Protein AF-A0A919TV11-F1 (afdb_monomer)

Foldseek 3Di:
DDDPPDDADPPPPPPPPPDDDDDDDDDDDDDDDDDPDDDPVPDPQPPWDWDDDDQWIWTRRLQKTKIDGNVDPDIDIDGLLQKDKDWDDDDQWIWIFIAGDDPRDDHPDGDIDTDHNVSVVVVVVVVVVNVVSNVVPPDD

Nearest PDB structures (foldseek):
  3b77-assembly2_E  TM=6.000E-01  e=6.651E-02  Exiguobacterium sibiricum 255-15
  3ulb-assembly1_A  TM=3.976E-01  e=6.405E-03  Saccharomyces cerevisiae S288C
  3b77-assembly1_B  TM=5.516E-01  e=8.405E-02  Exiguobacterium sibiricum 255-15
  8a61-assembly1_C  TM=3.576E-01  e=6.514E-01  Saccharomyces cerevisiae
  8a3t-assembly1_C  TM=3.576E-01  e=1.103E+00  Saccharomyces cerevisiae

Radius of gyration: 18.91 Å; Cα contacts (8 Å, |Δi|>4): 163; chains: 1; bounding box: 48×48×49 Å

pLDDT: mean 71.51, std 25.15, range [28.17, 95.56]

Secondary structure (DSSP, 8-state):
---------S-GGGTSTT------------------S---TT----PPEEEEETTEEEEEETTEEEEEETTSS-EEEEEGGGEEEEEEEETTEEEEEEEEEETTTEEEEEEEEEEEHHHHHHHHHHHHHHHHHHHTTS--

Structure (mmCIF, N/CA/C/O backbone):
data_AF-A0A919TV11-F1
#
_entry.id   AF-A0A919TV11-F1
#
loop_
_atom_site.group_PDB
_atom_site.id
_atom_site.type_symbol
_atom_site.label_atom_id
_atom_site.label_alt_id
_atom_site.label_comp_id
_atom_site.label_asym_id
_atom_site.label_entity_id
_atom_site.label_seq_id
_atom_site.pdbx_PDB_ins_code
_atom_site.Cartn_x
_atom_site.Cartn_y
_atom_site.Cartn_z
_atom_site.occupancy
_atom_site.B_iso_or_equiv
_atom_site.auth_seq_id
_atom_site.auth_comp_id
_atom_site.auth_asym_id
_atom_site.auth_atom_id
_atom_site.pdbx_PDB_model_num
ATOM 1 N N . MET A 1 1 ? 34.322 -2.005 -8.996 1.00 32.53 1 MET A N 1
ATOM 2 C CA . MET A 1 1 ? 33.515 -1.705 -7.794 1.00 32.53 1 MET A CA 1
ATOM 3 C C . MET A 1 1 ? 32.173 -2.413 -7.956 1.00 32.53 1 MET A C 1
ATOM 5 O O . MET A 1 1 ? 31.372 -1.934 -8.754 1.00 32.53 1 MET A O 1
ATOM 9 N N . PRO A 1 2 ? 31.945 -3.582 -7.336 1.00 30.02 2 PRO A N 1
ATOM 10 C CA . PRO A 1 2 ? 30.660 -4.270 -7.429 1.00 30.02 2 PRO A CA 1
ATOM 11 C C . PRO A 1 2 ? 29.606 -3.483 -6.643 1.00 30.02 2 PRO A C 1
ATOM 13 O O . PRO A 1 2 ? 29.863 -3.051 -5.522 1.00 30.02 2 PRO A O 1
ATOM 16 N N . ARG A 1 3 ? 28.451 -3.242 -7.269 1.00 31.16 3 ARG A N 1
ATOM 17 C CA . ARG A 1 3 ? 27.315 -2.520 -6.693 1.00 31.16 3 ARG A CA 1
ATOM 18 C C . ARG A 1 3 ? 26.516 -3.472 -5.808 1.00 31.16 3 ARG A C 1
ATOM 20 O O . ARG A 1 3 ? 25.727 -4.262 -6.313 1.00 31.16 3 ARG A O 1
ATOM 27 N N . ASP A 1 4 ? 26.749 -3.376 -4.509 1.00 29.19 4 ASP A N 1
ATOM 28 C CA . ASP A 1 4 ? 25.944 -4.016 -3.477 1.00 29.19 4 ASP A CA 1
ATOM 29 C C . ASP A 1 4 ? 24.636 -3.220 -3.296 1.00 29.19 4 ASP A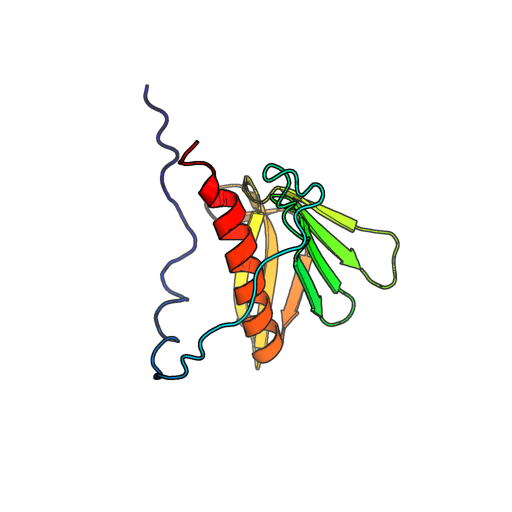 C 1
ATOM 31 O O . ASP A 1 4 ? 24.626 -2.141 -2.706 1.00 29.19 4 ASP A O 1
ATOM 35 N N . TRP A 1 5 ? 23.548 -3.703 -3.904 1.00 30.45 5 TRP A N 1
ATOM 36 C CA . TRP A 1 5 ? 22.171 -3.239 -3.658 1.00 30.45 5 TRP A CA 1
ATOM 37 C C . TRP A 1 5 ? 21.365 -4.317 -2.913 1.00 30.45 5 TRP A C 1
ATOM 39 O O . TRP A 1 5 ? 20.149 -4.424 -3.069 1.00 30.45 5 TRP A O 1
ATOM 49 N N . GLY A 1 6 ? 22.044 -5.144 -2.112 1.00 28.17 6 GLY A N 1
ATOM 50 C CA . GLY A 1 6 ? 21.419 -6.151 -1.268 1.00 28.17 6 GLY A CA 1
ATOM 51 C C . GLY A 1 6 ? 20.878 -5.558 0.034 1.00 28.17 6 GLY A C 1
ATOM 52 O O . GLY A 1 6 ? 21.638 -5.140 0.896 1.00 28.17 6 GLY A O 1
ATOM 53 N N . GLY A 1 7 ? 19.553 -5.582 0.191 1.00 35.88 7 GLY A N 1
ATOM 54 C CA . GLY A 1 7 ? 18.879 -5.805 1.477 1.00 35.88 7 GLY A CA 1
ATOM 55 C C . GLY A 1 7 ? 19.071 -4.772 2.595 1.00 35.88 7 GLY A C 1
ATOM 56 O O . GLY A 1 7 ? 19.970 -4.902 3.416 1.00 35.88 7 GLY A O 1
ATOM 57 N N . ALA A 1 8 ? 18.136 -3.823 2.722 1.00 32.62 8 ALA A N 1
ATOM 58 C CA . ALA A 1 8 ? 17.962 -2.981 3.918 1.00 32.62 8 ALA A CA 1
ATOM 59 C C . ALA A 1 8 ? 16.795 -1.994 3.686 1.00 32.62 8 ALA A C 1
ATOM 61 O O . ALA A 1 8 ? 16.881 -1.176 2.784 1.00 32.62 8 ALA A O 1
ATOM 62 N N . TYR A 1 9 ? 15.661 -1.907 4.384 1.00 40.91 9 TYR A N 1
ATOM 63 C CA . TYR A 1 9 ? 15.077 -2.563 5.549 1.00 40.91 9 TYR A CA 1
ATOM 64 C C . TYR A 1 9 ? 13.547 -2.379 5.427 1.00 40.91 9 TYR A C 1
ATOM 66 O O . TYR A 1 9 ? 13.042 -1.255 5.519 1.00 40.91 9 TYR A O 1
ATOM 74 N N . LEU A 1 10 ? 12.802 -3.473 5.259 1.00 44.19 10 LEU A N 1
ATOM 75 C CA . LEU A 1 10 ? 11.547 -3.655 5.991 1.00 44.19 10 LEU A CA 1
ATOM 76 C C . LEU A 1 10 ? 12.007 -4.120 7.373 1.00 44.19 10 LEU A C 1
ATOM 78 O O . LEU A 1 10 ? 12.723 -5.118 7.459 1.00 44.19 10 LEU A O 1
ATOM 82 N N . LYS A 1 11 ? 11.716 -3.383 8.452 1.00 31.39 11 LYS A N 1
ATOM 83 C CA . LYS A 1 11 ? 12.063 -3.867 9.795 1.00 31.39 11 LYS A CA 1
ATOM 84 C C . LYS A 1 11 ? 11.356 -5.206 10.009 1.00 31.39 11 LYS A C 1
ATOM 86 O O . LYS A 1 11 ? 10.143 -5.264 10.174 1.00 31.39 11 LYS A O 1
ATOM 91 N N . LYS A 1 12 ? 12.165 -6.263 10.003 1.00 34.66 12 LYS A N 1
ATOM 92 C CA . LYS A 1 12 ? 11.823 -7.662 10.272 1.00 34.66 12 LYS A CA 1
ATOM 93 C C . LYS A 1 12 ? 11.089 -7.840 11.616 1.00 34.66 12 LYS A C 1
ATOM 95 O O . LYS A 1 12 ? 10.300 -8.752 11.781 1.00 34.66 12 LYS A O 1
ATOM 100 N N . SER A 1 13 ? 11.261 -6.897 12.543 1.00 35.16 13 SER A N 1
ATOM 101 C CA . SER A 1 13 ? 10.818 -6.987 13.937 1.00 35.16 13 SER A CA 1
ATOM 102 C C . SER A 1 13 ? 9.345 -6.651 14.221 1.00 35.16 13 SER A C 1
ATOM 104 O O . SER A 1 13 ? 9.017 -6.450 15.383 1.00 35.16 13 SER A O 1
ATOM 106 N N . LEU A 1 14 ? 8.468 -6.518 13.216 1.00 39.81 14 LEU A N 1
ATOM 107 C CA . LEU A 1 14 ? 7.025 -6.302 13.453 1.00 39.81 14 LEU A CA 1
ATOM 108 C C . LEU A 1 14 ? 6.127 -7.411 12.876 1.00 39.81 14 LEU A C 1
ATOM 110 O O . LEU A 1 14 ? 4.910 -7.344 13.026 1.00 39.81 14 LEU A O 1
ATOM 114 N N . TRP A 1 15 ? 6.704 -8.407 12.195 1.00 46.19 15 TRP A N 1
ATOM 115 C CA . TRP A 1 15 ? 5.942 -9.321 11.335 1.00 46.19 15 TRP A CA 1
ATOM 116 C C . TRP A 1 15 ? 5.946 -10.792 11.782 1.00 46.19 15 TRP A C 1
ATOM 118 O O . TRP A 1 15 ? 5.108 -11.546 11.297 1.00 46.19 15 TRP A O 1
ATOM 128 N N . GLU A 1 16 ? 6.832 -11.208 12.694 1.00 35.81 16 GLU A N 1
ATOM 129 C CA . GLU A 1 16 ? 7.042 -12.637 13.012 1.00 35.81 16 GLU A CA 1
ATOM 130 C C . GLU A 1 16 ? 6.152 -13.203 14.145 1.00 35.81 16 GLU A C 1
ATOM 132 O O . GLU A 1 16 ? 5.982 -14.416 14.206 1.00 35.81 16 GLU A O 1
ATOM 137 N N . ASP A 1 17 ? 5.482 -12.386 14.969 1.00 34.53 17 ASP A N 1
ATOM 138 C CA . ASP A 1 17 ? 4.725 -12.897 16.138 1.00 34.53 17 ASP A CA 1
ATOM 139 C C . ASP A 1 17 ? 3.243 -13.251 15.878 1.00 34.53 17 ASP A C 1
ATOM 141 O O . ASP A 1 17 ? 2.560 -13.759 16.766 1.00 34.53 17 ASP A O 1
ATOM 145 N N . ALA A 1 18 ? 2.710 -13.015 14.674 1.00 41.66 18 ALA A N 1
ATOM 146 C CA . ALA A 1 18 ? 1.276 -13.201 14.391 1.00 41.66 18 ALA A CA 1
ATOM 147 C C . ALA A 1 18 ? 0.913 -14.522 13.676 1.00 41.66 18 ALA A C 1
ATOM 149 O O . ALA A 1 18 ? -0.253 -14.730 13.350 1.00 41.66 18 ALA A O 1
ATOM 150 N N . ALA A 1 19 ? 1.874 -15.413 13.412 1.00 37.59 19 ALA A N 1
ATOM 151 C CA . ALA A 1 19 ? 1.662 -16.597 12.574 1.00 37.59 19 ALA A CA 1
ATOM 152 C C . ALA A 1 19 ? 1.865 -17.923 13.335 1.00 37.59 19 ALA A C 1
ATOM 154 O O . ALA A 1 19 ? 2.794 -18.678 13.060 1.00 37.59 19 ALA A O 1
ATOM 155 N N . ILE A 1 20 ? 0.963 -18.246 14.268 1.00 35.53 20 ILE A N 1
ATOM 156 C CA . ILE A 1 20 ? 0.765 -19.625 14.753 1.00 35.53 20 ILE A CA 1
ATOM 157 C C . ILE A 1 20 ? -0.730 -19.958 14.693 1.00 35.53 20 ILE A C 1
ATOM 159 O O . ILE A 1 20 ? -1.507 -19.434 15.487 1.00 35.53 20 ILE A O 1
ATOM 163 N N . GLY A 1 21 ? -1.131 -20.882 13.804 1.00 28.66 21 GLY A N 1
ATOM 164 C CA . GLY A 1 21 ? -2.469 -21.489 13.873 1.00 28.66 21 GLY A CA 1
ATOM 165 C C . GLY A 1 21 ? -3.000 -22.249 12.645 1.00 28.66 21 GLY A C 1
ATOM 166 O O . GLY A 1 21 ? -3.874 -21.728 11.977 1.00 28.66 21 GLY A O 1
ATOM 167 N N . ARG A 1 22 ? -2.544 -23.503 12.448 1.00 35.28 22 ARG A N 1
ATOM 168 C CA . ARG A 1 22 ? -3.303 -24.719 12.010 1.00 35.28 22 ARG A CA 1
ATOM 169 C C . ARG A 1 22 ? -4.190 -24.688 10.731 1.00 35.28 22 ARG A C 1
ATOM 171 O O . ARG A 1 22 ? -5.166 -23.965 10.671 1.00 35.28 22 ARG A O 1
ATOM 178 N N . THR A 1 23 ? -3.866 -25.423 9.653 1.00 32.12 23 THR A N 1
ATOM 179 C CA . THR A 1 23 ? -4.083 -26.865 9.293 1.00 32.12 23 THR A CA 1
ATOM 180 C C . THR A 1 23 ? -5.291 -27.180 8.388 1.00 32.12 23 THR A C 1
ATOM 182 O O . THR A 1 23 ? -6.432 -26.947 8.763 1.00 32.12 23 THR A O 1
ATOM 185 N N . SER A 1 24 ? -4.960 -27.911 7.308 1.00 37.16 24 SER A N 1
ATOM 186 C CA . SER A 1 24 ? -5.646 -29.053 6.656 1.00 37.16 24 SER A CA 1
ATOM 187 C C . SER A 1 24 ? -6.913 -28.876 5.801 1.00 37.16 24 SER A C 1
ATOM 189 O O . SER A 1 24 ? -7.986 -28.613 6.326 1.00 37.16 24 SER A O 1
ATOM 191 N N . GLY A 1 25 ? -6.806 -29.333 4.541 1.00 30.95 25 GLY A N 1
ATOM 192 C CA . GLY A 1 25 ? -7.703 -30.366 3.998 1.00 30.95 25 GLY A CA 1
ATOM 193 C C . GLY A 1 25 ? -8.373 -30.065 2.651 1.00 30.95 25 GLY A C 1
ATOM 194 O O . GLY A 1 25 ? -9.061 -29.065 2.520 1.00 30.95 25 GLY A O 1
ATOM 195 N N . GLY A 1 26 ? -8.264 -31.002 1.696 1.00 30.11 26 GLY A N 1
ATOM 196 C CA . GLY A 1 26 ? -9.290 -31.192 0.658 1.00 30.11 26 GLY A CA 1
ATOM 197 C C . GLY A 1 26 ? -8.791 -31.339 -0.778 1.00 30.11 26 GLY A C 1
ATOM 198 O O . GLY A 1 26 ? -8.740 -30.371 -1.523 1.00 30.11 26 GLY A O 1
ATOM 199 N N . ALA A 1 27 ? -8.487 -32.571 -1.187 1.00 37.81 27 ALA A N 1
ATOM 200 C CA . ALA A 1 27 ? -8.302 -32.951 -2.584 1.00 37.81 27 ALA A CA 1
ATOM 201 C C . ALA A 1 27 ? -9.656 -33.179 -3.283 1.00 37.81 27 ALA A C 1
ATOM 203 O O . ALA A 1 27 ? -10.540 -33.804 -2.699 1.00 37.81 27 ALA A O 1
ATOM 204 N N . ALA A 1 28 ? -9.777 -32.798 -4.558 1.00 34.34 28 ALA A N 1
ATOM 205 C CA . ALA A 1 28 ? -10.765 -33.368 -5.474 1.00 34.34 28 ALA A CA 1
ATOM 206 C C . ALA A 1 28 ? -10.205 -33.428 -6.904 1.00 34.34 28 ALA A C 1
ATOM 208 O O . ALA A 1 28 ? -9.619 -32.474 -7.410 1.00 34.34 28 ALA A O 1
ATOM 209 N N . ARG A 1 29 ? -10.350 -34.606 -7.516 1.00 34.94 29 ARG A N 1
ATOM 210 C CA . ARG A 1 29 ? -9.906 -34.975 -8.863 1.00 34.94 29 ARG A CA 1
ATOM 211 C C . ARG A 1 29 ? -10.959 -34.601 -9.913 1.00 34.94 29 ARG A C 1
ATOM 213 O O . ARG A 1 29 ? -12.118 -34.928 -9.707 1.00 34.94 29 ARG A O 1
ATOM 220 N N . GLY A 1 30 ? -10.474 -34.084 -11.047 1.00 32.88 30 GLY A N 1
ATOM 221 C CA . GLY A 1 30 ? -10.810 -34.479 -12.426 1.00 32.88 30 GLY A CA 1
ATOM 222 C C . GLY A 1 30 ? -12.200 -34.158 -12.983 1.00 32.88 30 GLY A C 1
ATOM 223 O O . GLY A 1 30 ? -13.182 -34.640 -12.445 1.00 32.88 30 GLY A O 1
ATOM 224 N N . VAL A 1 31 ? -12.252 -33.476 -14.137 1.00 36.81 31 VAL A N 1
ATOM 225 C CA . VAL A 1 31 ? -12.664 -34.056 -15.438 1.00 36.81 31 VAL A CA 1
ATOM 226 C C . VAL A 1 31 ? -12.421 -33.076 -16.606 1.00 36.81 31 VAL A C 1
ATOM 228 O O . VAL A 1 31 ? -12.696 -31.889 -16.496 1.00 36.81 31 VAL A O 1
ATOM 231 N N . ASP A 1 32 ? -11.939 -33.667 -17.702 1.00 34.72 32 ASP A N 1
ATOM 232 C CA . ASP A 1 32 ? -12.142 -33.362 -19.128 1.00 34.72 32 ASP A CA 1
ATOM 233 C C . ASP A 1 32 ? -11.440 -32.183 -19.839 1.00 34.72 32 ASP A C 1
ATOM 235 O O . ASP A 1 32 ? -11.655 -31.001 -19.584 1.00 34.72 32 ASP A O 1
ATOM 239 N N . GLN A 1 33 ? -10.608 -32.579 -20.808 1.00 44.19 33 GLN A N 1
ATOM 240 C CA . GLN A 1 33 ? -10.014 -31.776 -21.873 1.00 44.19 33 GLN A CA 1
ATOM 241 C C . GLN A 1 33 ? -10.997 -31.724 -23.050 1.00 44.19 33 GLN A C 1
ATOM 243 O O . GLN A 1 33 ? -11.465 -32.771 -23.472 1.00 44.19 33 GLN A O 1
ATOM 248 N N . ASP A 1 34 ? -11.247 -30.543 -23.618 1.00 42.31 34 ASP A N 1
ATOM 249 C CA . ASP A 1 34 ? -10.839 -30.167 -24.986 1.00 42.31 34 ASP A CA 1
ATOM 250 C C . ASP A 1 34 ? -11.676 -28.977 -25.489 1.00 42.31 34 ASP A C 1
ATOM 252 O O . ASP A 1 34 ? -12.842 -29.097 -25.856 1.00 42.31 34 ASP A O 1
ATOM 256 N N . CYS A 1 35 ? -11.050 -27.803 -25.502 1.00 35.28 35 CYS A N 1
ATOM 257 C CA . CYS A 1 35 ? -11.392 -26.676 -26.366 1.00 35.28 35 CYS A CA 1
ATOM 258 C C . CYS A 1 35 ? -10.099 -25.887 -26.609 1.00 35.28 35 CYS A C 1
ATOM 260 O O . CYS A 1 35 ? -9.942 -24.747 -26.171 1.00 35.28 35 CYS A O 1
ATOM 262 N N . ARG A 1 36 ? -9.118 -26.506 -27.282 1.00 50.59 36 ARG A N 1
ATOM 263 C CA . ARG A 1 36 ? -7.963 -25.761 -27.804 1.00 50.59 36 ARG A CA 1
ATOM 264 C C . ARG A 1 36 ? -8.417 -24.852 -28.947 1.00 50.59 36 ARG A C 1
ATOM 266 O O . ARG A 1 36 ? -8.519 -25.277 -30.095 1.00 50.59 36 ARG A O 1
ATOM 273 N N . ARG A 1 37 ? -8.636 -23.572 -28.641 1.00 39.47 37 ARG A N 1
ATOM 274 C CA . ARG A 1 37 ? -8.708 -22.493 -29.635 1.00 39.47 37 ARG A CA 1
ATOM 275 C C . ARG A 1 37 ? -8.006 -21.255 -29.073 1.00 39.47 37 ARG A C 1
ATOM 277 O O . ARG A 1 37 ? -8.554 -20.570 -28.226 1.00 39.47 37 ARG A O 1
ATOM 284 N N . TYR A 1 38 ? -6.772 -21.038 -29.537 1.00 45.62 38 TYR A N 1
ATOM 285 C CA . TYR A 1 38 ? -5.932 -19.851 -29.319 1.00 45.62 38 TYR A CA 1
ATOM 286 C C . TYR A 1 38 ? -5.897 -19.298 -27.883 1.00 45.62 38 TYR A C 1
ATOM 288 O O . TYR A 1 38 ? -6.335 -18.182 -27.624 1.00 45.62 38 TYR A O 1
ATOM 296 N N . GLN A 1 39 ? -5.291 -20.049 -26.964 1.00 46.03 39 GLN A N 1
ATOM 297 C CA . GLN A 1 39 ? -4.534 -19.417 -25.885 1.00 46.03 39 GLN A CA 1
ATOM 298 C C . GLN A 1 39 ? -3.098 -19.314 -26.371 1.00 46.03 39 GLN A C 1
ATOM 300 O O . GLN A 1 39 ? -2.408 -20.319 -26.515 1.00 46.03 39 GLN A O 1
ATOM 305 N N .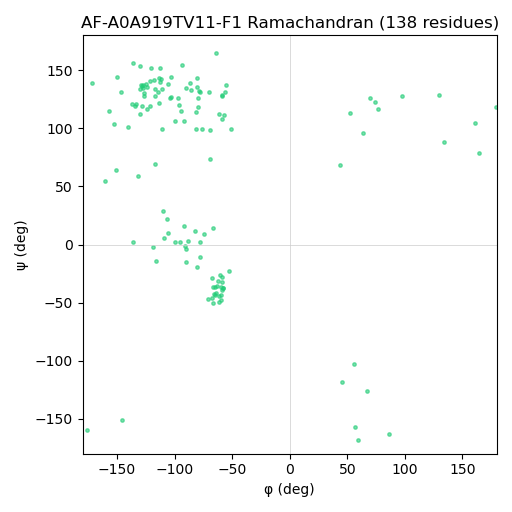 ASP A 1 40 ? -2.701 -18.095 -26.704 1.00 39.97 40 ASP A N 1
ATOM 306 C CA . ASP A 1 40 ? -1.304 -17.698 -26.688 1.00 39.97 40 ASP A CA 1
ATOM 307 C C . ASP A 1 40 ? -0.814 -17.854 -25.233 1.00 39.97 40 ASP A C 1
ATOM 309 O O . ASP A 1 40 ? -1.318 -17.149 -24.356 1.00 39.97 40 ASP A O 1
ATOM 313 N N . PRO A 1 41 ? 0.090 -18.797 -24.912 1.00 44.97 41 PRO A N 1
ATOM 314 C CA . PRO A 1 41 ? 0.579 -18.970 -23.546 1.00 44.97 41 PRO A CA 1
ATOM 315 C C . PRO A 1 41 ? 1.568 -17.864 -23.121 1.00 44.97 41 PRO A C 1
ATOM 317 O O . PRO A 1 41 ? 2.181 -17.975 -22.064 1.00 44.97 41 PRO A O 1
ATOM 320 N N . GLY A 1 42 ? 1.743 -16.801 -23.919 1.00 42.28 42 GLY A N 1
ATOM 321 C CA . GLY A 1 42 ? 2.597 -15.652 -23.605 1.00 42.28 42 GLY A CA 1
ATOM 322 C C . GLY A 1 42 ? 1.909 -14.487 -22.883 1.00 42.28 42 GLY A C 1
ATOM 323 O O . GLY A 1 42 ? 2.577 -13.501 -22.577 1.00 42.28 42 GLY A O 1
ATOM 324 N N . ALA A 1 43 ? 0.602 -14.567 -22.611 1.00 47.53 43 ALA A N 1
ATOM 325 C CA . ALA A 1 43 ? -0.167 -13.492 -21.984 1.00 47.53 43 ALA A CA 1
ATOM 326 C C . ALA A 1 43 ? -1.027 -13.997 -20.815 1.00 47.53 43 ALA A C 1
ATOM 328 O O . ALA A 1 43 ? -2.238 -13.786 -20.783 1.00 47.53 43 ALA A O 1
ATOM 329 N N . GLU A 1 44 ? -0.405 -14.592 -19.794 1.00 46.53 44 GLU A N 1
ATOM 330 C CA . GLU A 1 44 ? -0.931 -14.415 -18.435 1.00 46.53 44 GLU A CA 1
ATOM 331 C C . GLU A 1 44 ? -0.685 -12.952 -18.046 1.00 46.53 44 GLU A C 1
ATOM 333 O O . GLU A 1 44 ? 0.252 -12.606 -17.329 1.00 46.53 44 GLU A O 1
ATOM 338 N N . GLY A 1 45 ? -1.482 -12.059 -18.641 1.00 48.84 45 GLY A N 1
ATOM 339 C CA . GLY A 1 45 ? -1.518 -10.657 -18.274 1.00 48.84 45 GLY A CA 1
ATOM 340 C C . GLY A 1 45 ? -1.849 -10.604 -16.795 1.00 48.84 45 GLY A C 1
ATOM 341 O O . GLY A 1 45 ? -2.935 -11.018 -16.399 1.00 48.84 45 GLY A O 1
ATOM 342 N N . ASN A 1 46 ? -0.879 -10.184 -15.986 1.00 60.94 46 ASN A N 1
ATOM 343 C CA . ASN A 1 46 ? -1.006 -10.061 -14.544 1.00 60.94 46 ASN A CA 1
ATOM 344 C C . ASN A 1 46 ? -2.268 -9.247 -14.228 1.00 60.94 46 ASN A C 1
ATOM 346 O O . ASN A 1 46 ? -2.243 -8.024 -14.357 1.00 60.94 46 ASN A O 1
ATOM 350 N N . MET A 1 47 ? -3.371 -9.920 -13.875 1.00 72.62 47 MET A N 1
ATOM 351 C CA . MET A 1 47 ? -4.634 -9.239 -13.604 1.00 72.62 47 MET A CA 1
ATOM 352 C C . MET A 1 47 ? -4.393 -8.197 -12.510 1.00 72.62 47 MET A C 1
ATOM 354 O O . MET A 1 47 ? -3.763 -8.530 -11.496 1.00 72.62 47 MET A O 1
ATOM 358 N N . PRO A 1 48 ? -4.850 -6.949 -12.702 1.00 85.12 48 PRO A N 1
ATOM 359 C CA . PRO A 1 48 ? -4.667 -5.925 -11.695 1.00 85.12 48 PRO A CA 1
ATOM 360 C C . PRO A 1 48 ? -5.333 -6.391 -10.403 1.00 85.12 48 PRO A C 1
ATOM 362 O O . PRO A 1 48 ? -6.483 -6.830 -10.397 1.00 85.12 48 PRO A O 1
ATOM 365 N N . THR A 1 49 ? -4.581 -6.352 -9.309 1.00 93.62 49 THR A N 1
ATOM 366 C CA . THR A 1 49 ? -5.128 -6.655 -7.987 1.00 93.62 49 THR A CA 1
ATOM 367 C C . THR A 1 49 ? -5.641 -5.368 -7.374 1.00 93.62 49 THR A C 1
ATOM 369 O O . THR A 1 49 ? -4.946 -4.354 -7.407 1.00 93.62 49 THR A O 1
ATOM 372 N N . GLU A 1 50 ? -6.832 -5.407 -6.787 1.00 95.12 50 GLU A N 1
ATOM 373 C CA . GLU A 1 50 ? -7.472 -4.234 -6.200 1.00 95.12 50 GLU A CA 1
ATOM 374 C C . GLU A 1 50 ? -7.687 -4.413 -4.697 1.00 95.12 50 GLU A C 1
ATOM 376 O O . GLU A 1 50 ? -8.051 -5.489 -4.224 1.00 95.12 50 GLU A O 1
ATOM 381 N N . PHE A 1 51 ? -7.489 -3.334 -3.945 1.00 94.69 51 PHE A N 1
ATOM 382 C CA . PHE A 1 51 ? -7.823 -3.241 -2.530 1.00 94.69 51 PHE A CA 1
ATOM 383 C C . PHE A 1 51 ? -8.528 -1.914 -2.259 1.00 94.69 51 PHE A C 1
ATOM 385 O O . PHE A 1 51 ? -7.962 -0.842 -2.475 1.00 94.69 51 PHE A O 1
ATOM 392 N N . ALA A 1 52 ? -9.767 -1.976 -1.775 1.00 94.12 52 ALA A N 1
ATOM 393 C CA . ALA A 1 52 ? -10.577 -0.799 -1.494 1.00 94.12 52 ALA A CA 1
ATOM 394 C C . ALA A 1 52 ? -10.899 -0.698 -0.002 1.00 94.12 52 ALA A C 1
ATOM 396 O O . ALA A 1 52 ? -11.329 -1.664 0.621 1.00 94.12 52 ALA A O 1
ATOM 397 N N . PHE A 1 53 ? -10.740 0.497 0.559 1.00 93.56 53 PHE A N 1
ATOM 398 C CA . PHE A 1 53 ? -11.117 0.807 1.935 1.00 93.56 53 PHE A CA 1
ATOM 399 C C . PHE A 1 53 ? -11.511 2.277 2.032 1.00 93.56 53 PHE A C 1
ATOM 401 O O . PHE A 1 53 ? -10.918 3.127 1.368 1.00 93.56 53 PHE A O 1
ATOM 408 N N . ASP A 1 54 ? -12.506 2.584 2.863 1.00 91.19 54 ASP A N 1
ATOM 409 C CA . ASP A 1 54 ? -13.091 3.922 2.966 1.00 91.19 54 ASP A CA 1
ATOM 410 C C . ASP A 1 54 ? -13.360 4.512 1.559 1.00 91.19 54 ASP A C 1
ATOM 412 O O . ASP A 1 54 ? -14.083 3.912 0.759 1.00 91.19 54 ASP A O 1
ATOM 416 N N . ASN A 1 55 ? -12.720 5.639 1.222 1.00 92.00 55 ASN A N 1
ATOM 417 C CA . ASN A 1 55 ? -12.814 6.295 -0.088 1.00 92.00 55 ASN A CA 1
ATOM 418 C C . ASN A 1 55 ? -11.538 6.114 -0.928 1.00 92.00 55 ASN A C 1
ATOM 420 O O . ASN A 1 55 ? -11.242 6.936 -1.794 1.00 92.00 55 ASN A O 1
ATOM 424 N N . GLN A 1 56 ? -10.734 5.093 -0.641 1.00 92.81 56 GLN A N 1
ATOM 425 C CA . GLN A 1 56 ? -9.476 4.798 -1.324 1.00 92.81 56 GLN A CA 1
ATOM 426 C C . GLN A 1 56 ? -9.591 3.494 -2.106 1.00 92.81 56 GLN A C 1
ATOM 428 O O . GLN A 1 56 ? -10.164 2.517 -1.623 1.00 92.81 56 GLN A O 1
ATOM 433 N N . ILE A 1 57 ? -9.010 3.477 -3.301 1.00 94.38 57 ILE A N 1
ATOM 434 C CA . ILE A 1 57 ? -8.873 2.273 -4.121 1.00 94.38 57 ILE A CA 1
ATOM 435 C C . ILE A 1 57 ? -7.405 2.161 -4.516 1.00 94.38 57 ILE A C 1
ATOM 437 O O . ILE A 1 57 ? -6.853 3.073 -5.128 1.00 94.38 57 ILE A O 1
ATOM 441 N N . LEU A 1 58 ? -6.759 1.072 -4.118 1.00 95.56 58 LEU A N 1
ATOM 442 C CA . LEU A 1 58 ? -5.381 0.749 -4.460 1.00 95.56 58 LEU A CA 1
ATOM 443 C C . LEU A 1 58 ? -5.405 -0.314 -5.550 1.00 95.56 58 LEU A C 1
ATOM 445 O O . LEU A 1 58 ? -6.023 -1.357 -5.370 1.00 95.56 58 LEU A O 1
ATOM 449 N N . VAL A 1 59 ? -4.714 -0.054 -6.653 1.00 95.44 59 VAL A N 1
ATOM 450 C CA . VAL A 1 59 ? -4.630 -0.955 -7.802 1.00 95.44 59 VAL A CA 1
ATOM 451 C C . VAL A 1 59 ? -3.170 -1.299 -8.040 1.00 95.44 59 VAL A C 1
ATOM 453 O O . VAL A 1 59 ? -2.348 -0.416 -8.284 1.00 95.44 59 VAL A O 1
ATOM 456 N N . LEU A 1 60 ? -2.838 -2.581 -7.942 1.00 93.81 60 LEU A N 1
ATOM 457 C CA . LEU A 1 60 ? -1.532 -3.117 -8.292 1.00 93.81 60 LEU A CA 1
ATOM 458 C C . LEU A 1 60 ? -1.614 -3.748 -9.682 1.00 93.81 60 LEU A C 1
ATOM 460 O O . LEU A 1 60 ? -2.162 -4.836 -9.839 1.00 93.81 60 LEU A O 1
ATOM 464 N N . ASP A 1 61 ? -1.031 -3.073 -10.665 1.00 92.75 61 ASP A N 1
ATOM 465 C CA . ASP A 1 61 ? -0.888 -3.555 -12.037 1.00 92.75 61 ASP A CA 1
ATOM 466 C C . ASP A 1 61 ? 0.592 -3.836 -12.325 1.00 92.75 61 ASP A C 1
ATOM 468 O O . ASP A 1 61 ? 1.413 -2.930 -12.524 1.00 92.75 61 ASP A O 1
ATOM 472 N N . GLY A 1 62 ? 0.964 -5.112 -12.232 1.00 89.81 62 GLY A N 1
ATOM 473 C CA . GLY A 1 62 ? 2.343 -5.578 -12.306 1.00 89.81 62 GLY A CA 1
ATOM 474 C C . GLY A 1 62 ? 3.226 -4.888 -11.267 1.00 89.81 62 GLY A C 1
ATOM 475 O O . GLY A 1 62 ? 3.212 -5.220 -10.086 1.00 89.81 62 GLY A O 1
ATOM 476 N N . ARG A 1 63 ? 4.021 -3.912 -11.715 1.00 90.94 63 ARG A N 1
ATOM 477 C CA . ARG A 1 63 ? 4.991 -3.165 -10.889 1.00 90.94 63 ARG A CA 1
ATOM 478 C C . ARG A 1 63 ? 4.563 -1.748 -10.555 1.00 90.94 63 ARG A C 1
ATOM 480 O O . ARG A 1 63 ? 5.356 -0.946 -10.051 1.00 90.94 63 ARG A O 1
ATOM 487 N N . VAL A 1 64 ? 3.321 -1.424 -10.854 1.00 93.94 64 VAL A N 1
ATOM 488 C CA . VAL A 1 64 ? 2.757 -0.112 -10.620 1.00 93.94 64 VAL A CA 1
ATOM 489 C C . VAL A 1 64 ? 1.679 -0.250 -9.566 1.00 93.94 64 VAL A C 1
ATOM 491 O O . VAL A 1 64 ? 0.709 -0.969 -9.757 1.00 93.94 64 VAL A O 1
ATOM 494 N N . LEU A 1 65 ? 1.852 0.478 -8.469 1.00 94.38 65 LEU A N 1
ATOM 495 C CA . LEU A 1 65 ? 0.785 0.739 -7.521 1.00 94.38 65 LEU A CA 1
ATOM 496 C C . LEU A 1 65 ? 0.171 2.100 -7.841 1.00 94.38 65 LEU A C 1
ATOM 498 O O . LEU A 1 65 ? 0.857 3.122 -7.769 1.00 94.38 65 LEU A O 1
ATOM 502 N N . GLU A 1 66 ? -1.116 2.120 -8.143 1.00 94.94 66 GLU A N 1
ATOM 503 C CA . GLU A 1 66 ? -1.903 3.335 -8.293 1.00 94.94 66 GLU A CA 1
ATOM 504 C C . GLU A 1 66 ? -2.925 3.461 -7.163 1.00 94.94 66 GLU A C 1
ATOM 506 O O . GLU A 1 66 ? -3.458 2.472 -6.667 1.00 94.94 66 GLU A O 1
ATOM 511 N N . ILE A 1 67 ? -3.144 4.688 -6.703 1.00 93.94 67 ILE A N 1
ATOM 512 C CA . ILE A 1 67 ? -4.036 5.015 -5.596 1.00 93.94 67 ILE A CA 1
ATOM 513 C C . ILE A 1 67 ? -5.042 6.027 -6.107 1.00 93.94 67 ILE A C 1
ATOM 515 O O . ILE A 1 67 ? -4.668 7.158 -6.418 1.00 93.94 67 ILE A O 1
ATOM 519 N N . PHE A 1 68 ? -6.306 5.637 -6.121 1.00 93.00 68 PHE A N 1
ATOM 520 C CA . PHE A 1 68 ? -7.427 6.485 -6.482 1.00 93.00 68 PHE A CA 1
ATOM 521 C C . PHE A 1 68 ? -8.171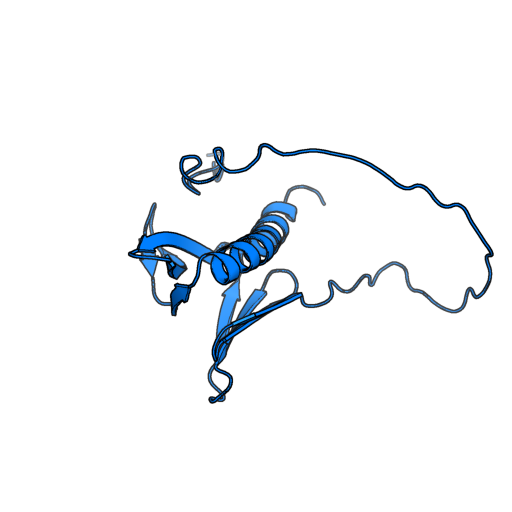 6.933 -5.231 1.00 93.00 68 PHE A C 1
ATOM 523 O O . PHE A 1 68 ? -8.322 6.179 -4.263 1.00 93.00 68 PHE A O 1
ATOM 530 N N . HIS A 1 69 ? -8.670 8.163 -5.270 1.00 90.00 69 HIS A N 1
ATOM 531 C CA . HIS A 1 69 ? -9.692 8.618 -4.343 1.00 90.00 69 HIS A CA 1
ATOM 532 C C . HIS A 1 69 ? -11.050 8.484 -5.035 1.00 90.00 69 HIS A C 1
ATOM 534 O O . HIS A 1 69 ? -11.234 9.008 -6.123 1.00 90.00 69 HIS A O 1
ATOM 540 N N . ARG A 1 70 ? -12.016 7.795 -4.421 1.00 87.25 70 ARG A N 1
ATOM 541 C CA . ARG A 1 70 ? -13.304 7.479 -5.071 1.00 87.25 70 ARG A CA 1
ATOM 542 C C . ARG A 1 70 ? -14.077 8.723 -5.526 1.00 87.25 70 ARG A C 1
ATOM 544 O O . ARG A 1 70 ? -14.773 8.678 -6.531 1.00 87.25 70 ARG A O 1
ATOM 551 N N . ASP A 1 71 ? -13.933 9.816 -4.783 1.00 88.00 71 ASP A N 1
ATOM 552 C CA . ASP A 1 71 ? -14.683 11.053 -5.024 1.00 88.00 71 ASP A CA 1
ATOM 553 C C . ASP A 1 71 ? -13.928 12.087 -5.877 1.00 88.00 71 ASP A C 1
ATOM 555 O O . ASP A 1 71 ? -14.422 13.199 -6.056 1.00 88.00 71 ASP A O 1
ATOM 559 N N . THR A 1 72 ? -12.717 11.777 -6.358 1.00 84.62 72 THR A N 1
ATOM 560 C CA . THR A 1 72 ? -11.934 12.716 -7.175 1.00 84.62 72 THR A CA 1
ATOM 561 C C . THR A 1 72 ? -11.302 12.024 -8.380 1.00 84.62 72 THR A C 1
ATOM 563 O O . THR A 1 72 ? -11.049 10.826 -8.374 1.00 84.62 72 THR A O 1
ATOM 566 N N . GLU A 1 73 ? -10.999 12.799 -9.421 1.00 81.06 73 GLU A N 1
ATOM 567 C CA . GLU A 1 73 ? -10.220 12.320 -10.573 1.00 81.06 73 GLU A CA 1
ATOM 568 C C . GLU A 1 73 ? -8.708 12.253 -10.271 1.00 81.06 73 GLU A C 1
ATOM 570 O O . GLU A 1 73 ? -7.903 11.931 -11.141 1.00 81.06 73 GLU A O 1
ATOM 575 N N . GLU A 1 74 ? -8.292 12.572 -9.040 1.00 81.69 74 GLU A N 1
ATOM 576 C CA . GLU A 1 74 ? -6.885 12.550 -8.655 1.00 81.69 74 GLU A CA 1
ATOM 577 C C . GLU A 1 74 ? -6.419 11.123 -8.350 1.00 81.69 74 GLU A C 1
ATOM 579 O O . GLU A 1 74 ? -6.945 10.454 -7.453 1.00 81.69 74 GLU A O 1
ATOM 584 N N . SER A 1 75 ? -5.347 10.699 -9.021 1.00 89.44 75 SER A N 1
ATOM 585 C CA . SER A 1 75 ? -4.624 9.473 -8.692 1.00 89.44 75 SER A CA 1
ATOM 586 C C . SER A 1 75 ? -3.160 9.740 -8.336 1.00 89.44 75 SER A C 1
ATOM 588 O O . SER A 1 75 ? -2.540 10.721 -8.755 1.00 89.44 75 SER A O 1
ATOM 590 N N . LEU A 1 76 ? -2.593 8.864 -7.505 1.00 90.69 76 LEU A N 1
ATOM 591 C CA . LEU A 1 76 ? -1.163 8.832 -7.210 1.00 90.69 76 LEU A CA 1
ATOM 592 C C . LEU A 1 76 ? -0.578 7.512 -7.683 1.00 90.69 76 LEU A C 1
ATOM 594 O O . LEU A 1 76 ? -1.035 6.448 -7.276 1.00 90.69 76 LEU A O 1
ATOM 598 N N . ARG A 1 77 ? 0.488 7.590 -8.478 1.00 93.25 77 ARG A N 1
ATOM 599 C CA . ARG A 1 77 ? 1.139 6.426 -9.074 1.00 93.25 77 ARG A CA 1
ATOM 600 C C . ARG A 1 77 ? 2.551 6.236 -8.528 1.00 93.25 77 ARG A C 1
ATOM 602 O O . ARG A 1 77 ? 3.358 7.166 -8.515 1.00 93.25 77 ARG A O 1
ATOM 609 N N . TYR A 1 78 ? 2.862 5.011 -8.119 1.00 91.31 78 TYR A N 1
ATOM 610 C CA . TYR A 1 78 ? 4.156 4.592 -7.592 1.00 91.31 78 TYR A CA 1
ATOM 611 C C . TYR A 1 78 ? 4.664 3.365 -8.343 1.00 91.31 78 TYR A C 1
ATOM 613 O O . TYR A 1 78 ? 3.943 2.389 -8.518 1.00 91.31 78 TYR A O 1
ATOM 621 N N . HIS A 1 79 ? 5.939 3.374 -8.727 1.00 91.50 79 HIS A N 1
ATOM 622 C CA . HIS A 1 79 ? 6.617 2.136 -9.102 1.00 91.50 79 HIS A CA 1
ATOM 623 C C . HIS A 1 79 ? 7.027 1.386 -7.827 1.00 91.50 79 HIS A C 1
ATOM 625 O O . HIS A 1 79 ? 7.629 1.993 -6.933 1.00 91.50 79 HIS A O 1
ATOM 631 N N . VAL A 1 80 ? 6.749 0.081 -7.744 1.00 89.94 80 VAL A N 1
ATOM 632 C CA . VAL A 1 80 ? 6.969 -0.730 -6.526 1.00 89.94 80 VAL A CA 1
ATOM 633 C C . VAL A 1 80 ? 8.428 -0.731 -6.054 1.00 89.94 80 VAL A C 1
ATOM 635 O O . VAL A 1 80 ? 8.685 -0.788 -4.855 1.00 89.94 80 VAL A O 1
ATOM 638 N N . ALA A 1 81 ? 9.392 -0.555 -6.967 1.00 88.06 81 ALA A N 1
ATOM 639 C CA . ALA A 1 81 ? 10.818 -0.427 -6.630 1.00 88.06 81 ALA A CA 1
ATOM 640 C C . ALA A 1 81 ? 11.141 0.769 -5.716 1.00 88.06 81 ALA A C 1
ATOM 642 O O . ALA A 1 81 ? 12.119 0.735 -4.974 1.00 88.06 81 ALA A O 1
ATOM 643 N N . PHE A 1 82 ? 10.323 1.822 -5.751 1.00 87.38 82 PHE A N 1
ATOM 644 C CA . PHE A 1 82 ? 10.490 2.997 -4.895 1.00 87.38 82 PHE A CA 1
ATOM 645 C C . PHE A 1 82 ? 9.410 3.093 -3.822 1.00 87.38 82 PHE A C 1
ATOM 647 O O . PHE A 1 82 ? 9.343 4.108 -3.130 1.00 87.38 82 PHE A O 1
ATOM 654 N N . LEU A 1 83 ? 8.545 2.088 -3.696 1.00 89.56 83 LEU A N 1
ATOM 655 C 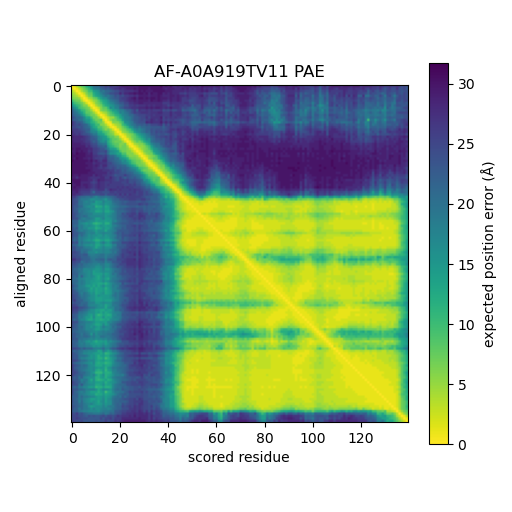CA . LEU A 1 83 ? 7.457 2.101 -2.737 1.00 89.56 83 LEU A CA 1
ATOM 656 C C . LEU A 1 83 ? 7.991 1.785 -1.340 1.00 89.56 83 LEU A C 1
ATOM 658 O O . LEU A 1 83 ? 8.708 0.806 -1.131 1.00 89.56 83 LEU A O 1
ATOM 662 N N . ARG A 1 84 ? 7.603 2.602 -0.363 1.00 89.75 84 ARG A N 1
ATOM 663 C CA . ARG A 1 84 ? 7.812 2.315 1.051 1.00 89.75 84 ARG A CA 1
ATOM 664 C C . ARG A 1 84 ? 6.509 2.470 1.813 1.00 89.75 84 ARG A C 1
ATOM 666 O O . ARG A 1 84 ? 5.765 3.432 1.618 1.00 89.75 84 ARG A O 1
ATOM 673 N N . VAL A 1 85 ? 6.282 1.513 2.702 1.00 90.94 85 VAL A N 1
ATOM 674 C CA . VAL A 1 85 ? 5.121 1.440 3.581 1.00 90.94 85 VAL A CA 1
ATOM 675 C C . VAL A 1 85 ? 5.615 1.354 5.019 1.00 90.94 85 VAL A C 1
ATOM 677 O O . VAL A 1 85 ? 6.556 0.618 5.311 1.00 90.94 85 VAL A O 1
ATOM 680 N N . ASP A 1 86 ? 4.987 2.120 5.899 1.00 90.38 86 ASP A N 1
ATOM 681 C CA . ASP A 1 86 ? 5.168 2.069 7.344 1.00 90.38 86 ASP A CA 1
ATOM 682 C C . ASP A 1 86 ? 3.795 1.942 8.007 1.00 90.38 86 ASP A C 1
ATOM 684 O O . ASP A 1 86 ? 2.843 2.610 7.605 1.00 90.38 86 ASP A O 1
ATOM 688 N N . GLY A 1 87 ? 3.684 1.071 9.003 1.00 89.31 87 GLY A N 1
ATOM 689 C CA . GLY A 1 87 ? 2.447 0.808 9.729 1.00 89.31 87 GLY A CA 1
ATOM 690 C C . GLY A 1 87 ? 2.750 0.721 11.212 1.00 89.31 87 GLY A C 1
ATOM 691 O O . GLY A 1 87 ? 3.559 -0.105 11.627 1.00 89.31 87 GLY A O 1
ATOM 692 N N . GLN A 1 88 ? 2.117 1.579 12.007 1.00 89.88 88 GLN A N 1
ATOM 693 C CA . GLN A 1 88 ? 2.340 1.642 13.450 1.00 89.88 88 GLN A CA 1
ATOM 694 C C . GLN A 1 88 ? 1.011 1.491 14.193 1.00 89.88 88 GLN A C 1
ATOM 696 O O . GLN A 1 88 ? 0.021 2.101 13.772 1.00 89.88 88 GLN A O 1
ATOM 701 N N . PRO A 1 89 ? 0.965 0.721 15.297 1.00 91.12 89 PRO A N 1
ATOM 702 C CA . PRO A 1 89 ? -0.202 0.683 16.168 1.00 91.12 89 PRO A CA 1
ATOM 703 C C . PRO A 1 89 ? -0.570 2.091 16.643 1.00 91.12 89 PRO A C 1
ATOM 705 O O . PRO A 1 89 ? 0.299 2.889 17.001 1.00 91.12 89 PRO A O 1
ATOM 708 N N . HIS A 1 90 ? -1.859 2.408 16.636 1.00 89.94 90 HIS A N 1
ATOM 709 C CA . HIS A 1 90 ? -2.366 3.699 17.077 1.00 89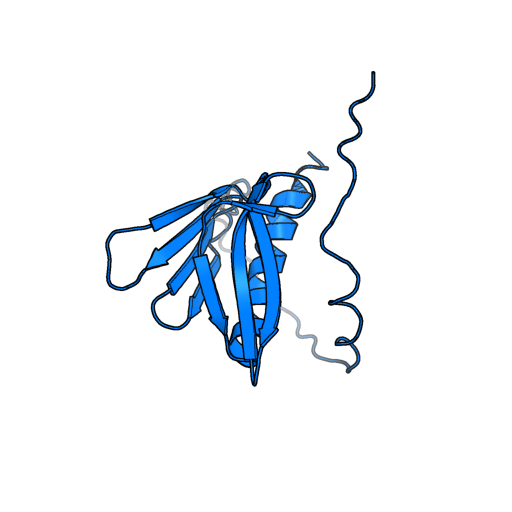.94 90 HIS A CA 1
ATOM 710 C C . HIS A 1 90 ? -3.805 3.560 17.588 1.00 89.94 90 HIS A C 1
ATOM 712 O O . HIS A 1 90 ? -4.749 3.507 16.799 1.00 89.94 90 HIS A O 1
ATOM 718 N N . GLY A 1 91 ? -3.976 3.578 18.912 1.00 90.12 91 GLY A N 1
ATOM 719 C CA . GLY A 1 91 ? -5.280 3.366 19.542 1.00 90.12 91 GLY A CA 1
ATOM 720 C C . GLY A 1 91 ? -5.770 1.933 19.329 1.00 90.12 91 GLY A C 1
ATOM 721 O O . GLY A 1 91 ? -5.051 0.987 19.635 1.00 90.12 91 GLY A O 1
ATOM 722 N N . ASP A 1 92 ? -6.977 1.794 18.791 1.00 88.81 92 ASP A N 1
ATOM 723 C CA . ASP A 1 92 ? -7.645 0.534 18.442 1.00 88.81 92 ASP A CA 1
ATOM 724 C C . ASP A 1 92 ? -7.322 0.028 17.022 1.00 88.81 92 ASP A C 1
ATOM 726 O O . ASP A 1 92 ? -7.847 -0.997 16.583 1.00 88.81 92 ASP A O 1
ATOM 730 N N . GLY A 1 93 ? -6.447 0.726 16.296 1.00 92.50 93 GLY A N 1
ATOM 731 C CA . GLY A 1 93 ? -6.095 0.390 14.922 1.00 92.50 93 GLY A CA 1
ATOM 732 C C . GLY A 1 93 ? -4.645 0.701 14.579 1.00 92.50 93 GLY A C 1
ATOM 733 O O . GLY A 1 93 ? -3.747 0.673 15.423 1.00 92.50 93 GLY A O 1
ATOM 734 N N . PHE A 1 94 ? -4.418 1.002 13.305 1.00 94.06 94 PHE A N 1
ATOM 735 C CA . PHE A 1 94 ? -3.100 1.246 12.740 1.00 94.06 94 PHE A CA 1
ATOM 736 C C . PHE A 1 94 ? -3.068 2.573 11.999 1.00 94.06 94 PHE A C 1
ATOM 738 O O . PHE A 1 94 ? -3.968 2.911 11.231 1.00 94.06 94 PHE A O 1
ATOM 745 N N . LYS A 1 95 ? -1.987 3.324 12.193 1.00 93.19 95 LYS A N 1
ATOM 746 C CA . LYS A 1 95 ? -1.645 4.453 11.339 1.00 93.19 95 LYS A CA 1
ATOM 747 C C . LYS A 1 95 ? -0.687 3.958 10.269 1.00 93.19 95 LYS A C 1
ATOM 749 O O . LYS A 1 95 ? 0.439 3.569 10.573 1.00 93.19 95 LYS A O 1
ATOM 754 N N . VAL A 1 96 ? -1.138 4.000 9.024 1.00 93.62 96 VAL A N 1
ATOM 755 C CA . VAL A 1 96 ? -0.369 3.562 7.860 1.00 93.62 96 VAL A CA 1
ATOM 756 C C . VAL A 1 96 ? 0.105 4.773 7.078 1.00 93.62 96 VAL A C 1
ATOM 758 O O . VAL A 1 96 ? -0.629 5.744 6.887 1.00 93.62 96 VAL A O 1
ATOM 761 N N . ARG A 1 97 ? 1.348 4.719 6.617 1.00 92.94 97 ARG A N 1
ATOM 762 C CA . ARG A 1 97 ? 1.956 5.687 5.717 1.00 92.94 97 ARG A CA 1
ATOM 763 C C . ARG A 1 97 ? 2.523 4.953 4.516 1.00 92.94 97 ARG A C 1
ATOM 765 O O . ARG A 1 97 ? 3.325 4.042 4.671 1.00 92.94 97 ARG A O 1
ATOM 772 N N . LEU A 1 98 ? 2.154 5.405 3.328 1.00 92.75 98 LEU A N 1
ATOM 773 C CA . LEU A 1 98 ? 2.632 4.857 2.067 1.00 92.75 98 LEU A CA 1
ATOM 774 C C . LEU A 1 98 ? 3.125 5.996 1.187 1.00 92.75 98 LEU A C 1
ATOM 776 O O . LEU A 1 98 ? 2.449 7.014 1.061 1.00 92.75 98 LEU A O 1
ATOM 780 N N . GLY A 1 99 ? 4.298 5.836 0.584 1.00 91.50 99 GLY A N 1
ATOM 781 C CA . GLY A 1 99 ? 4.833 6.814 -0.356 1.00 91.50 99 GLY A CA 1
ATOM 782 C C . GLY A 1 99 ? 6.145 6.363 -0.978 1.00 91.50 99 GLY A C 1
ATOM 783 O O . GLY A 1 99 ? 6.479 5.177 -0.977 1.00 91.50 99 GLY A O 1
ATOM 784 N N . ARG A 1 100 ? 6.908 7.324 -1.503 1.00 88.31 100 ARG A N 1
ATOM 785 C CA . ARG A 1 100 ? 8.204 7.043 -2.118 1.00 88.31 100 ARG A CA 1
ATOM 786 C C . ARG A 1 100 ? 9.274 6.894 -1.039 1.00 88.31 100 ARG A C 1
ATOM 788 O O . ARG A 1 100 ? 9.347 7.723 -0.133 1.00 88.31 100 ARG A O 1
ATOM 795 N N . ALA A 1 101 ? 10.128 5.885 -1.149 1.00 86.75 101 ALA A N 1
ATOM 796 C CA . ALA A 1 101 ? 11.323 5.753 -0.329 1.00 86.75 101 ALA A CA 1
ATOM 797 C C . ALA A 1 101 ? 12.237 6.976 -0.523 1.00 86.75 101 ALA A C 1
ATOM 799 O O . ALA A 1 101 ? 12.560 7.353 -1.652 1.00 86.75 101 ALA A O 1
ATOM 800 N N . TYR A 1 102 ? 12.649 7.594 0.582 1.00 80.12 102 TYR A N 1
ATOM 801 C CA . TYR A 1 102 ? 13.616 8.686 0.613 1.00 80.12 102 TYR A CA 1
ATOM 802 C C . TYR A 1 102 ? 14.637 8.389 1.711 1.00 80.12 102 TYR A C 1
ATOM 804 O O . TYR A 1 102 ? 14.271 8.180 2.861 1.00 80.12 102 TYR A O 1
ATOM 812 N N . GLY A 1 103 ? 15.920 8.297 1.366 1.00 77.25 103 GLY A N 1
ATOM 813 C CA . GLY A 1 103 ? 16.951 7.895 2.326 1.00 77.25 103 GLY A CA 1
ATOM 814 C C . GLY A 1 103 ? 16.736 6.501 2.940 1.00 77.25 103 GLY A C 1
ATOM 815 O O . GLY A 1 103 ? 15.910 5.700 2.494 1.00 77.25 103 GLY A O 1
ATOM 816 N N . ALA A 1 104 ? 17.512 6.199 3.982 1.00 76.12 104 ALA A N 1
ATOM 817 C CA . ALA A 1 104 ? 17.551 4.859 4.563 1.00 76.12 104 ALA A CA 1
ATOM 818 C C . ALA A 1 104 ? 16.216 4.445 5.192 1.00 76.12 104 ALA A C 1
ATOM 820 O O . ALA A 1 104 ? 15.829 3.290 5.044 1.00 76.12 104 ALA A O 1
ATOM 821 N N . ASN A 1 105 ? 15.482 5.372 5.821 1.00 74.94 105 ASN A N 1
ATOM 822 C CA . ASN A 1 105 ? 14.261 5.066 6.579 1.00 74.94 105 ASN A CA 1
ATOM 823 C C . ASN A 1 105 ? 13.092 6.029 6.334 1.00 74.94 105 ASN A C 1
ATOM 825 O O . ASN A 1 105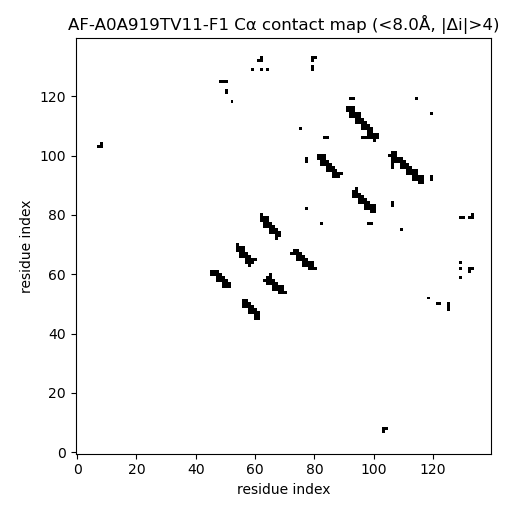 ? 12.034 5.834 6.930 1.00 74.94 105 ASN A O 1
ATOM 829 N N . ASP A 1 106 ? 13.229 7.021 5.451 1.00 82.69 106 ASP A N 1
ATOM 830 C CA . ASP A 1 106 ? 12.160 7.995 5.263 1.00 82.69 106 ASP A CA 1
ATOM 831 C C . ASP A 1 106 ? 11.227 7.611 4.117 1.00 82.69 106 ASP A C 1
ATOM 833 O O . ASP A 1 106 ? 11.551 6.879 3.173 1.00 82.69 106 ASP A O 1
ATOM 837 N N . ILE A 1 107 ? 10.012 8.126 4.247 1.00 86.94 107 ILE A N 1
ATOM 838 C CA . ILE A 1 107 ? 9.005 8.163 3.200 1.00 86.94 107 ILE A CA 1
ATOM 839 C C . ILE A 1 107 ? 8.866 9.633 2.818 1.00 86.94 107 ILE A C 1
ATOM 841 O O . ILE A 1 107 ? 8.751 10.488 3.700 1.00 86.94 107 ILE A O 1
ATOM 845 N N . THR A 1 108 ? 8.848 9.944 1.528 1.00 85.50 108 THR A N 1
ATOM 846 C CA . THR A 1 108 ? 8.508 11.274 1.015 1.00 85.50 108 THR A CA 1
ATOM 847 C C . THR A 1 108 ? 7.205 11.230 0.227 1.00 85.50 108 THR A C 1
ATOM 849 O O . THR A 1 108 ? 6.903 10.250 -0.460 1.00 85.50 108 THR A O 1
ATOM 852 N N . GLY A 1 109 ? 6.414 12.295 0.363 1.00 81.31 109 GLY A N 1
ATOM 853 C CA . GLY A 1 109 ? 5.064 12.372 -0.190 1.00 81.31 109 GLY A CA 1
ATOM 854 C C . GLY A 1 109 ? 4.142 11.242 0.284 1.00 81.31 109 GLY A C 1
ATOM 855 O O . GLY A 1 109 ? 4.361 10.630 1.337 1.00 81.31 109 GLY A O 1
ATOM 856 N N . GLY A 1 110 ? 3.107 10.996 -0.520 1.00 85.00 110 GLY A N 1
ATOM 857 C CA . GLY A 1 110 ? 2.183 9.878 -0.364 1.00 85.00 110 GLY A CA 1
ATOM 858 C C . GLY A 1 110 ? 1.015 10.115 0.578 1.00 85.00 110 GLY A C 1
ATOM 859 O O . GLY A 1 110 ? 0.652 11.252 0.885 1.00 85.00 110 GLY A O 1
ATOM 860 N N . ARG A 1 111 ? 0.382 9.017 0.986 1.00 90.38 111 ARG A N 1
ATOM 861 C CA . ARG A 1 111 ? -0.862 9.024 1.752 1.00 90.38 111 ARG A CA 1
ATOM 862 C C . ARG A 1 111 ? -0.635 8.497 3.161 1.00 90.38 111 ARG A C 1
ATOM 864 O O . ARG A 1 111 ? 0.286 7.725 3.443 1.00 90.38 111 ARG A O 1
ATOM 871 N N . ARG A 1 112 ? -1.476 8.980 4.069 1.00 92.94 112 ARG A N 1
ATOM 872 C CA . ARG A 1 112 ? -1.540 8.532 5.456 1.00 92.94 112 ARG A CA 1
ATOM 873 C C . ARG A 1 112 ? -2.974 8.150 5.752 1.00 92.94 112 ARG A C 1
ATOM 875 O O . ARG A 1 112 ? -3.867 8.955 5.505 1.00 92.94 112 ARG A O 1
ATOM 882 N N . TRP A 1 113 ? -3.160 6.973 6.321 1.00 94.12 113 TRP A N 1
ATOM 883 C CA . TRP A 1 113 ? -4.474 6.436 6.637 1.00 94.12 113 TRP A CA 1
ATOM 884 C C . TRP A 1 113 ? -4.516 5.948 8.077 1.00 94.12 113 TRP A C 1
ATOM 886 O O . TRP A 1 113 ? -3.487 5.604 8.667 1.00 94.12 113 TRP A O 1
ATOM 896 N N . LYS A 1 114 ? -5.719 5.946 8.642 1.00 94.62 114 LYS A N 1
ATOM 897 C CA . LYS A 1 114 ? -6.038 5.201 9.855 1.00 94.62 114 LYS A CA 1
ATOM 898 C C . LYS A 1 114 ? -6.836 3.988 9.407 1.00 94.62 114 LYS A C 1
ATOM 900 O O . LYS A 1 114 ? -7.805 4.160 8.684 1.00 94.62 114 LYS A O 1
ATOM 905 N N . MET A 1 115 ? -6.404 2.802 9.799 1.00 93.88 115 MET A N 1
ATOM 906 C CA . MET A 1 115 ? -7.040 1.543 9.431 1.00 93.88 115 MET A CA 1
ATOM 907 C C . MET A 1 115 ? -7.453 0.803 10.695 1.00 93.88 115 MET A C 1
ATOM 909 O O . MET A 1 115 ? -6.713 0.783 11.681 1.00 93.88 115 MET A O 1
ATOM 913 N N . THR A 1 116 ? -8.618 0.167 10.655 1.00 94.94 116 THR A N 1
ATOM 914 C CA . THR A 1 116 ? -8.995 -0.851 11.642 1.00 94.94 116 THR A CA 1
ATOM 915 C C . THR A 1 116 ? -8.061 -2.061 11.540 1.00 94.94 116 THR A C 1
ATOM 917 O O . THR A 1 116 ? -7.355 -2.237 10.545 1.00 94.94 116 THR A O 1
ATOM 920 N N . ALA A 1 117 ? -8.059 -2.932 12.552 1.00 91.06 117 ALA A N 1
ATOM 921 C CA . ALA A 1 117 ? -7.254 -4.154 12.517 1.00 91.06 117 ALA A CA 1
ATOM 922 C C . ALA A 1 117 ? -7.593 -5.064 11.318 1.00 91.06 117 ALA A C 1
ATOM 924 O O . ALA A 1 117 ? -6.683 -5.625 10.711 1.00 91.06 117 ALA A O 1
ATOM 925 N N . ALA A 1 118 ? -8.876 -5.161 10.945 1.00 93.50 118 ALA A N 1
ATOM 926 C CA . ALA A 1 118 ? -9.325 -5.946 9.794 1.00 93.50 118 ALA A CA 1
ATOM 927 C C . ALA A 1 118 ? -8.825 -5.349 8.468 1.00 93.50 118 ALA A C 1
ATOM 929 O O . ALA A 1 118 ? -8.162 -6.037 7.697 1.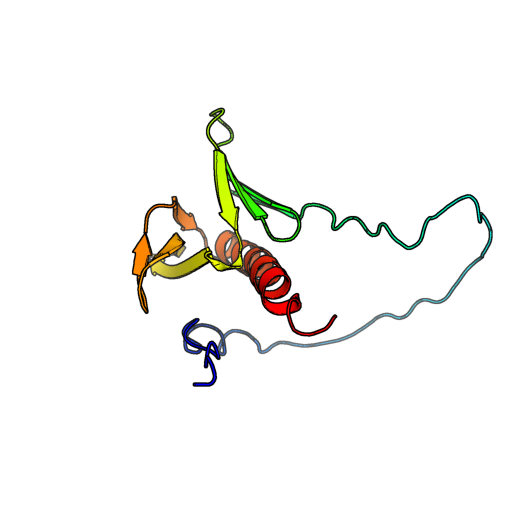00 93.50 118 ALA A O 1
ATOM 930 N N . GLN A 1 119 ? -9.029 -4.043 8.258 1.00 94.75 119 GLN A N 1
ATOM 931 C CA . GLN A 1 119 ? -8.514 -3.342 7.074 1.00 94.75 119 GLN A CA 1
ATOM 932 C C . GLN A 1 119 ? -6.989 -3.444 6.971 1.00 94.75 119 GLN A C 1
ATOM 934 O O . GLN A 1 119 ? -6.448 -3.610 5.883 1.00 94.75 119 GLN A O 1
ATOM 939 N N . PHE A 1 120 ? -6.280 -3.354 8.101 1.00 92.75 120 PHE A N 1
ATOM 940 C CA . PHE A 1 120 ? -4.829 -3.489 8.111 1.00 92.75 120 PHE A CA 1
ATOM 941 C C . PHE A 1 120 ? -4.380 -4.908 7.739 1.00 92.75 120 PHE A C 1
ATOM 943 O O . PHE A 1 120 ? -3.371 -5.051 7.055 1.00 92.75 120 PHE A O 1
ATOM 950 N N . ALA A 1 121 ? -5.110 -5.951 8.148 1.00 92.81 121 ALA A N 1
ATOM 951 C CA . ALA A 1 121 ? -4.807 -7.327 7.761 1.00 92.81 121 ALA A CA 1
ATOM 952 C C . ALA A 1 121 ? -4.903 -7.520 6.238 1.00 92.81 121 ALA A C 1
ATOM 954 O O . ALA A 1 121 ? -3.934 -7.965 5.628 1.00 92.81 121 ALA A O 1
ATOM 955 N N . GLU A 1 122 ? -5.998 -7.081 5.618 1.00 93.38 122 GLU A N 1
ATOM 956 C CA . GLU A 1 122 ? -6.183 -7.148 4.159 1.00 93.38 122 GLU A CA 1
ATOM 957 C C . GLU A 1 122 ? -5.161 -6.278 3.408 1.00 93.38 122 GLU A C 1
ATOM 959 O O . GLU A 1 122 ? -4.545 -6.706 2.431 1.00 93.38 122 GLU A O 1
ATOM 964 N N . PHE A 1 123 ? -4.886 -5.072 3.916 1.00 94.31 123 PHE A N 1
ATOM 965 C CA . PHE A 1 123 ? -3.861 -4.192 3.356 1.00 94.31 123 PHE A CA 1
ATOM 966 C C . PHE A 1 123 ? -2.475 -4.853 3.337 1.00 94.31 123 PHE A C 1
ATOM 968 O O . PHE A 1 123 ? -1.707 -4.666 2.392 1.00 94.31 123 PHE A O 1
ATOM 975 N N . ARG A 1 124 ? -2.128 -5.642 4.362 1.00 91.88 124 ARG A N 1
ATOM 976 C CA . ARG A 1 124 ? -0.852 -6.373 4.392 1.00 91.88 124 ARG A CA 1
ATOM 977 C C . ARG A 1 124 ? -0.767 -7.421 3.295 1.00 91.88 124 ARG A C 1
ATOM 979 O O . ARG A 1 124 ? 0.293 -7.544 2.684 1.00 91.88 124 ARG A O 1
ATOM 986 N N . GLU A 1 125 ? -1.841 -8.171 3.075 1.00 93.25 125 GLU A N 1
ATOM 987 C CA . GLU A 1 125 ? -1.899 -9.185 2.020 1.00 93.25 125 GLU A CA 1
ATOM 988 C C . GLU A 1 125 ? -1.708 -8.531 0.650 1.00 93.25 125 GLU A C 1
ATOM 990 O O . GLU A 1 125 ? -0.864 -8.964 -0.133 1.00 93.25 125 GLU A O 1
ATOM 995 N N . PHE A 1 126 ? -2.374 -7.399 0.419 1.00 93.69 126 PHE A N 1
ATOM 996 C CA . PHE A 1 126 ? -2.195 -6.605 -0.792 1.00 93.69 126 PHE A CA 1
ATOM 997 C C . PHE A 1 126 ? -0.747 -6.104 -0.977 1.00 93.69 126 PHE A C 1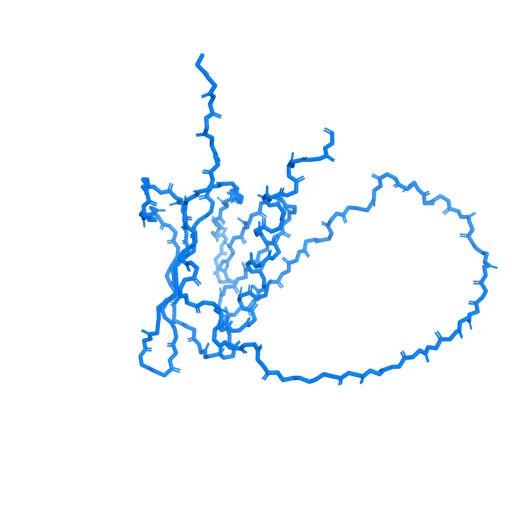
ATOM 999 O O . PHE A 1 126 ? -0.156 -6.254 -2.047 1.00 93.69 126 PHE A O 1
ATOM 1006 N N . ILE A 1 127 ? -0.123 -5.536 0.063 1.00 92.69 127 ILE A N 1
ATOM 1007 C CA . ILE A 1 127 ? 1.263 -5.040 -0.025 1.00 92.69 127 ILE A CA 1
ATOM 1008 C C . ILE A 1 127 ? 2.278 -6.177 -0.201 1.00 92.69 127 ILE A C 1
ATOM 1010 O O . ILE A 1 127 ? 3.310 -5.968 -0.845 1.00 92.69 127 ILE A O 1
ATOM 1014 N N . ALA A 1 128 ? 2.000 -7.380 0.306 1.00 90.88 128 ALA A N 1
ATOM 1015 C CA . ALA A 1 128 ? 2.845 -8.546 0.060 1.00 90.88 128 ALA A CA 1
ATOM 1016 C C . ALA A 1 128 ? 2.952 -8.861 -1.443 1.00 90.88 128 ALA A C 1
ATOM 1018 O O . ALA A 1 128 ? 4.043 -9.182 -1.917 1.00 90.88 128 ALA A O 1
ATOM 1019 N N . LEU A 1 129 ? 1.872 -8.669 -2.209 1.00 90.81 129 LEU A N 1
ATOM 1020 C CA . LEU A 1 129 ? 1.886 -8.811 -3.669 1.00 90.81 129 LEU A CA 1
ATOM 1021 C C . LEU A 1 129 ? 2.768 -7.749 -4.334 1.00 90.81 129 LEU A C 1
ATOM 1023 O O . LEU A 1 129 ? 3.565 -8.070 -5.213 1.00 90.81 129 LEU A O 1
ATOM 1027 N N . ALA A 1 130 ? 2.697 -6.496 -3.876 1.00 88.88 130 ALA A N 1
ATOM 1028 C CA . ALA A 1 130 ? 3.547 -5.422 -4.394 1.00 88.88 130 ALA A CA 1
ATOM 1029 C C . ALA A 1 130 ? 5.043 -5.677 -4.118 1.00 88.88 130 ALA A C 1
ATOM 1031 O O . ALA A 1 130 ? 5.895 -5.361 -4.951 1.00 88.88 130 ALA A O 1
ATOM 1032 N N . ILE A 1 131 ? 5.369 -6.272 -2.963 1.00 87.06 131 ILE A N 1
ATOM 1033 C CA . ILE A 1 131 ? 6.734 -6.698 -2.619 1.00 87.06 131 ILE A CA 1
ATOM 1034 C C . ILE A 1 131 ? 7.178 -7.856 -3.518 1.00 87.06 131 ILE A C 1
ATOM 1036 O O . ILE A 1 131 ? 8.267 -7.794 -4.081 1.00 87.06 131 ILE A O 1
ATOM 1040 N N . ALA A 1 132 ? 6.334 -8.869 -3.719 1.00 87.75 132 ALA A N 1
ATOM 1041 C CA . ALA A 1 132 ? 6.644 -9.980 -4.617 1.00 87.75 132 ALA A CA 1
ATOM 1042 C C . ALA A 1 132 ? 6.888 -9.495 -6.059 1.00 87.75 132 ALA A C 1
ATOM 1044 O O . ALA A 1 132 ? 7.875 -9.873 -6.687 1.00 87.75 132 ALA A O 1
ATOM 1045 N N . ALA A 1 133 ? 6.052 -8.581 -6.562 1.00 86.06 133 ALA A N 1
ATOM 1046 C CA . ALA A 1 133 ? 6.208 -7.984 -7.889 1.00 86.06 133 ALA A CA 1
ATOM 1047 C C . ALA A 1 133 ? 7.518 -7.191 -8.051 1.00 86.06 133 ALA A C 1
ATOM 1049 O O . ALA A 1 133 ? 8.077 -7.131 -9.152 1.00 86.06 133 ALA A O 1
ATOM 1050 N N . ARG A 1 134 ? 8.014 -6.590 -6.962 1.00 85.00 134 ARG A N 1
ATOM 1051 C CA . ARG A 1 134 ? 9.327 -5.938 -6.913 1.00 85.00 134 ARG A CA 1
ATOM 1052 C C . ARG A 1 134 ? 10.461 -6.961 -6.959 1.00 85.00 134 ARG A C 1
ATOM 1054 O O . ARG A 1 134 ? 11.409 -6.773 -7.711 1.00 85.00 134 ARG A O 1
ATOM 1061 N N . ASP A 1 135 ? 10.367 -8.014 -6.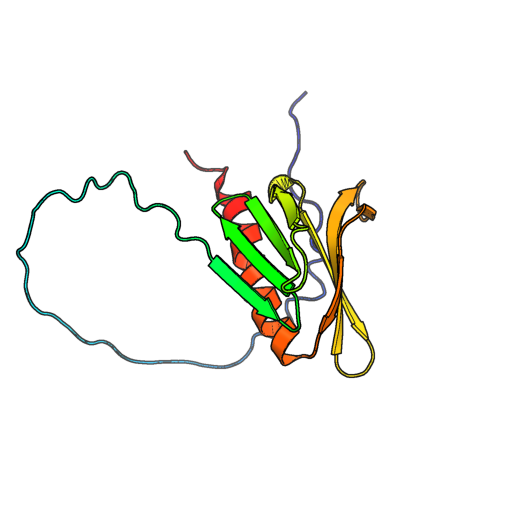154 1.00 82.62 135 ASP A N 1
ATOM 1062 C CA . ASP A 1 135 ? 11.472 -8.950 -5.920 1.00 82.62 135 ASP A CA 1
ATOM 1063 C C . ASP A 1 135 ? 11.627 -9.993 -7.050 1.00 82.62 135 ASP A C 1
ATOM 1065 O O . ASP A 1 135 ? 12.717 -10.524 -7.255 1.00 82.62 135 ASP A O 1
ATOM 1069 N N . ASN A 1 136 ? 10.589 -10.215 -7.866 1.00 73.19 136 ASN A N 1
ATOM 1070 C CA . ASN A 1 136 ? 10.618 -11.088 -9.051 1.00 73.19 136 ASN A CA 1
ATOM 1071 C C . ASN A 1 136 ? 11.525 -10.586 -10.211 1.00 73.19 136 ASN A C 1
ATOM 1073 O O . ASN A 1 136 ? 11.438 -11.096 -11.324 1.00 73.19 136 ASN A O 1
ATOM 1077 N N . GLU A 1 137 ? 12.412 -9.603 -9.996 1.00 57.53 137 GLU A N 1
ATOM 1078 C CA . GLU A 1 137 ? 13.459 -9.193 -10.958 1.00 57.53 137 GLU A CA 1
ATOM 1079 C C . GLU A 1 137 ? 14.687 -10.117 -11.005 1.00 57.53 137 GLU A C 1
ATOM 1081 O O . GLU A 1 137 ? 15.509 -9.975 -11.906 1.00 57.53 137 GLU A O 1
ATOM 1086 N N . VAL A 1 138 ? 14.853 -11.061 -10.073 1.00 50.56 138 VAL A N 1
ATOM 1087 C CA . VAL A 1 138 ? 16.141 -11.770 -9.900 1.00 50.56 138 VAL A CA 1
ATOM 1088 C C . VAL A 1 138 ? 16.260 -13.075 -10.718 1.00 50.56 138 VAL A C 1
ATOM 1090 O O . VAL A 1 138 ? 17.147 -13.882 -10.461 1.00 50.56 138 VAL A O 1
ATOM 1093 N N . GLY A 1 139 ? 15.416 -13.323 -11.727 1.00 43.91 139 GLY A N 1
ATOM 1094 C CA . GLY A 1 139 ? 15.442 -14.624 -12.417 1.00 43.91 139 GLY A CA 1
ATOM 1095 C C . GLY A 1 139 ? 14.819 -14.696 -13.807 1.00 43.91 139 GLY A C 1
ATOM 1096 O O . GLY A 1 139 ? 13.965 -15.548 -14.037 1.00 43.91 139 GLY A O 1
ATOM 1097 N N . SER A 1 140 ? 15.245 -13.854 -14.748 1.00 37.72 140 SER A N 1
ATOM 1098 C CA . SER A 1 140 ? 15.040 -14.102 -16.186 1.00 37.72 140 SER A CA 1
ATOM 1099 C C . SER A 1 140 ? 16.342 -13.944 -16.951 1.00 37.72 140 SER A C 1
ATOM 1101 O O . SER A 1 140 ? 17.088 -12.992 -16.632 1.00 37.72 140 SER A O 1
#

Mean predicted aligned error: 14.27 Å

Organism: NCBI:txid571912

Solvent-accessible surface area (backbone atoms only — not comparable to full-atom values): 9102 Å² total; per-residue (Å²): 133,86,85,84,82,76,85,84,71,78,75,69,88,80,68,73,88,82,81,83,83,85,86,89,88,86,88,84,84,87,86,86,89,88,81,94,70,87,77,69,87,86,63,82,66,66,71,66,45,76,52,75,54,95,61,38,38,38,36,37,46,64,52,34,39,35,37,36,36,74,93,49,95,58,69,50,79,40,50,36,85,42,54,35,75,49,76,42,85,48,91,89,24,30,41,36,38,39,24,37,56,38,80,86,85,43,65,42,78,69,54,74,50,80,32,49,60,66,58,45,52,56,52,48,59,55,50,50,51,43,50,49,50,46,62,70,72,82,79,129

Sequence (140 aa):
MPRDWGGAYLKKSLWEDAAIGRTSGGAARGVDQDCRRYQDPGAEGNMPTEFAFDNQILVLDGRVLEIFHRDTEESLRYHVAFLRVDGQPHGDGFKVRLGRAYGANDITGGRRWKMTAAQFAEFREFIALAIAARDNEVGS